Protein AF-A0A379XKY9-F1 (afdb_monomer_lite)

Organism: NCBI:txid59207

Structure (mmCIF, N/CA/C/O backbone):
data_AF-A0A379XKY9-F1
#
_entry.id   AF-A0A379XKY9-F1
#
loop_
_atom_site.group_PDB
_atom_site.id
_atom_site.type_symbol
_atom_site.label_atom_id
_atom_site.label_alt_id
_atom_site.label_comp_id
_atom_site.label_asym_id
_atom_site.label_entity_id
_atom_site.label_seq_id
_atom_site.pdbx_PDB_ins_code
_atom_site.Cartn_x
_atom_site.Cartn_y
_atom_site.Cartn_z
_atom_site.occupancy
_atom_site.B_iso_or_equiv
_atom_site.auth_seq_id
_atom_site.auth_comp_id
_atom_site.auth_asym_id
_atom_site.auth_atom_id
_atom_site.pdbx_PDB_model_num
ATOM 1 N N . MET A 1 1 ? 8.060 -4.824 -13.507 1.00 74.19 1 MET A N 1
ATOM 2 C CA . MET A 1 1 ? 9.243 -5.476 -14.111 1.00 74.19 1 MET A CA 1
ATOM 3 C C . MET A 1 1 ? 9.799 -4.694 -15.299 1.00 74.19 1 MET A C 1
ATOM 5 O O . MET A 1 1 ? 10.940 -4.265 -15.206 1.00 74.19 1 MET A O 1
ATOM 9 N N . ARG A 1 2 ? 8.998 -4.395 -16.338 1.00 81.06 2 ARG A N 1
ATOM 10 C CA . ARG A 1 2 ? 9.421 -3.592 -17.509 1.00 81.06 2 ARG A CA 1
ATOM 11 C C . ARG A 1 2 ? 10.182 -2.310 -17.149 1.00 81.06 2 ARG A C 1
ATOM 13 O O . ARG A 1 2 ? 11.320 -2.143 -17.554 1.00 81.06 2 ARG A O 1
ATOM 20 N N . GLN A 1 3 ? 9.607 -1.467 -16.288 1.00 85.75 3 GLN A N 1
ATOM 21 C CA . GLN A 1 3 ? 10.236 -0.208 -15.853 1.00 85.75 3 GLN A CA 1
ATOM 22 C C . GLN A 1 3 ? 11.631 -0.390 -15.230 1.00 85.75 3 GLN A C 1
ATOM 24 O O . GLN A 1 3 ? 12.487 0.477 -15.372 1.00 85.75 3 GLN A O 1
ATOM 29 N N . HIS A 1 4 ? 11.858 -1.498 -14.521 1.00 88.44 4 HIS A N 1
ATOM 30 C CA . HIS A 1 4 ? 13.148 -1.789 -13.902 1.00 88.44 4 HIS A CA 1
ATOM 31 C C . HIS A 1 4 ? 14.179 -2.208 -14.956 1.00 88.44 4 HIS A C 1
ATOM 33 O O . HIS A 1 4 ? 15.275 -1.656 -14.988 1.00 88.44 4 HIS A O 1
ATOM 39 N N . LEU A 1 5 ? 13.793 -3.094 -15.879 1.00 90.00 5 LEU A N 1
ATOM 40 C CA . LEU A 1 5 ? 14.640 -3.528 -16.990 1.00 90.00 5 LEU A CA 1
ATOM 41 C C . LEU A 1 5 ? 15.020 -2.359 -17.912 1.00 90.00 5 LEU A C 1
ATOM 43 O O . LEU A 1 5 ? 16.192 -2.195 -18.240 1.00 90.00 5 LEU A O 1
ATOM 47 N N . THR A 1 6 ? 14.064 -1.487 -18.250 1.00 91.81 6 THR A N 1
ATOM 48 C CA . THR A 1 6 ? 14.333 -0.273 -19.033 1.00 91.81 6 THR A CA 1
ATOM 49 C C . THR A 1 6 ? 15.354 0.628 -18.342 1.00 91.81 6 THR A C 1
ATOM 51 O O . THR A 1 6 ? 16.213 1.180 -19.022 1.00 91.81 6 THR A O 1
ATOM 54 N N . LYS A 1 7 ? 15.303 0.763 -17.007 1.00 93.12 7 LYS A N 1
ATOM 55 C CA . LYS A 1 7 ? 16.285 1.552 -16.243 1.00 93.12 7 LYS A CA 1
ATOM 56 C C . LYS A 1 7 ? 17.682 0.931 -16.279 1.00 93.12 7 LYS A C 1
ATOM 58 O O . LYS A 1 7 ? 18.636 1.660 -16.528 1.00 93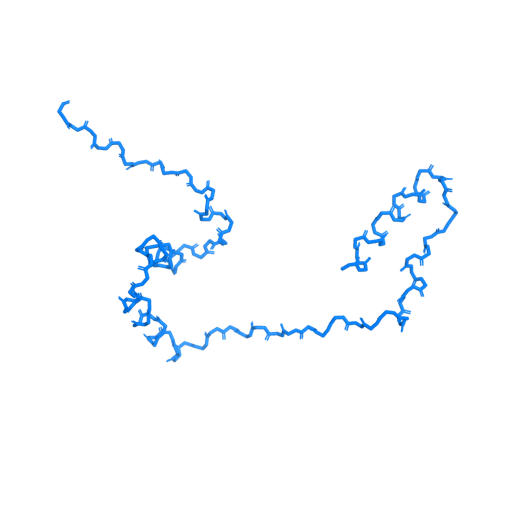.12 7 LYS A O 1
ATOM 63 N N . ILE A 1 8 ? 17.796 -0.384 -16.081 1.00 94.44 8 ILE A N 1
ATOM 64 C CA . ILE A 1 8 ? 19.083 -1.098 -16.144 1.00 94.44 8 ILE A CA 1
ATOM 65 C C . ILE A 1 8 ? 19.706 -0.955 -17.536 1.00 94.44 8 ILE A C 1
ATOM 67 O O . ILE A 1 8 ? 20.846 -0.523 -17.667 1.00 94.44 8 ILE A O 1
ATOM 71 N N . MET A 1 9 ? 18.943 -1.251 -18.587 1.00 94.75 9 MET A N 1
ATOM 72 C CA . MET A 1 9 ? 19.443 -1.181 -19.961 1.00 94.75 9 MET A CA 1
ATOM 73 C C . MET A 1 9 ? 19.757 0.259 -20.386 1.00 94.75 9 MET A C 1
ATOM 75 O O . MET A 1 9 ? 20.740 0.501 -21.079 1.00 94.75 9 MET A O 1
ATOM 79 N N . ARG A 1 10 ? 18.986 1.247 -19.912 1.00 94.31 10 ARG A N 1
ATOM 80 C CA . ARG A 1 10 ? 19.305 2.668 -20.117 1.00 94.31 10 ARG A CA 1
ATOM 81 C C . ARG A 1 10 ? 20.629 3.051 -19.462 1.00 94.31 10 ARG A C 1
ATOM 83 O O . ARG A 1 10 ? 21.395 3.796 -20.063 1.00 94.31 10 ARG A O 1
ATOM 90 N N . HIS A 1 11 ? 20.902 2.539 -18.265 1.00 95.44 11 HIS A N 1
ATOM 91 C CA . HIS A 1 11 ? 22.195 2.735 -17.621 1.00 95.44 11 HIS A CA 1
ATOM 92 C C . HIS A 1 11 ? 23.324 2.106 -18.453 1.00 95.44 11 HIS A C 1
ATOM 94 O O . HIS A 1 11 ? 24.337 2.756 -18.686 1.00 95.44 11 HIS A O 1
ATOM 100 N N . ALA A 1 12 ? 23.119 0.905 -19.003 1.00 95.19 12 ALA A N 1
ATOM 101 C CA . ALA A 1 12 ? 24.119 0.256 -19.846 1.00 95.19 12 ALA A CA 1
ATOM 102 C C . ALA A 1 12 ? 24.426 1.018 -21.151 1.00 95.19 12 ALA A C 1
ATOM 104 O O . ALA A 1 12 ? 25.583 1.069 -21.569 1.00 95.19 12 ALA A O 1
ATOM 105 N N . VAL A 1 13 ? 23.420 1.668 -21.750 1.00 95.69 13 VAL A N 1
ATOM 106 C CA . VAL A 1 13 ? 23.618 2.585 -22.888 1.00 95.69 13 VAL A CA 1
ATOM 107 C C . VAL A 1 13 ? 24.461 3.797 -22.487 1.00 95.69 13 VAL A C 1
ATOM 109 O O . VAL A 1 13 ? 25.387 4.165 -23.200 1.00 95.69 13 VAL A O 1
ATOM 112 N N . GLN A 1 14 ? 24.180 4.408 -21.330 1.00 95.19 14 GLN A N 1
ATOM 113 C CA . GLN A 1 14 ? 24.941 5.569 -20.841 1.00 95.19 14 GLN A CA 1
ATOM 114 C C . GLN A 1 14 ? 26.410 5.241 -20.552 1.00 95.19 14 GLN A C 1
ATOM 116 O O . GLN A 1 14 ? 27.265 6.104 -20.701 1.00 95.19 14 GLN A O 1
ATOM 121 N N . GLN A 1 15 ? 26.696 4.003 -20.148 1.00 95.94 15 GLN A N 1
ATOM 122 C CA . GLN A 1 15 ? 28.057 3.506 -19.936 1.00 95.94 15 GLN A CA 1
ATOM 123 C C . GLN A 1 15 ? 28.743 3.045 -21.237 1.00 95.94 15 GLN A C 1
ATOM 125 O O . GLN A 1 15 ? 29.866 2.558 -21.195 1.00 95.94 15 GLN A O 1
ATOM 130 N N . GLY A 1 16 ? 28.077 3.153 -22.394 1.00 93.19 16 GLY A N 1
ATOM 131 C CA . GLY A 1 16 ? 28.634 2.773 -23.695 1.00 93.19 16 GLY A CA 1
ATOM 132 C C . GLY A 1 16 ? 28.760 1.264 -23.936 1.00 93.19 16 GLY A C 1
ATOM 133 O O . GLY A 1 16 ? 29.287 0.864 -24.969 1.00 93.19 16 GLY A O 1
ATOM 134 N N . MET A 1 17 ? 28.258 0.416 -23.028 1.00 95.44 17 MET A N 1
ATOM 135 C CA . MET A 1 17 ? 28.309 -1.047 -23.175 1.00 95.44 17 MET A CA 1
ATOM 136 C C . MET A 1 17 ? 27.418 -1.544 -24.318 1.00 95.44 17 MET A C 1
ATOM 138 O O . MET A 1 17 ? 27.727 -2.538 -24.971 1.00 95.44 17 MET A O 1
ATOM 142 N N . ILE A 1 18 ? 26.303 -0.853 -24.562 1.00 94.00 18 ILE A N 1
ATOM 143 C CA . ILE A 1 18 ? 25.353 -1.156 -25.633 1.00 94.00 18 ILE A CA 1
ATOM 144 C C . ILE A 1 18 ? 24.934 0.138 -26.334 1.00 94.00 18 ILE A C 1
ATOM 146 O O . ILE A 1 18 ? 24.831 1.191 -25.712 1.00 94.00 18 ILE A O 1
ATOM 150 N N . LYS A 1 19 ? 24.676 0.074 -27.643 1.00 91.81 19 LYS A N 1
ATOM 151 C CA . LYS A 1 19 ? 24.331 1.260 -28.453 1.00 91.81 19 LYS A CA 1
ATOM 152 C C . LYS A 1 19 ? 22.860 1.671 -28.341 1.00 91.81 19 LYS A C 1
ATOM 154 O O . LYS A 1 19 ? 22.509 2.806 -28.642 1.00 91.81 19 LYS A O 1
ATOM 159 N N . TYR A 1 20 ? 22.002 0.743 -27.934 1.00 92.38 20 TYR A N 1
ATOM 160 C CA . TYR A 1 20 ? 20.554 0.908 -27.881 1.00 92.38 20 TYR A CA 1
ATOM 161 C C . TYR A 1 20 ? 19.970 0.085 -26.728 1.00 92.38 20 TYR A C 1
ATOM 163 O O . TYR A 1 20 ? 20.591 -0.876 -26.279 1.00 92.38 20 TYR A O 1
ATOM 171 N N . ASN A 1 21 ? 18.790 0.470 -26.236 1.00 91.62 21 ASN A N 1
ATOM 172 C CA . ASN A 1 21 ? 18.113 -0.196 -25.129 1.00 91.62 21 ASN A CA 1
ATOM 173 C C . ASN A 1 21 ? 17.064 -1.204 -25.650 1.00 91.62 21 ASN A C 1
ATOM 175 O O . ASN A 1 21 ? 15.954 -0.782 -25.977 1.00 91.62 21 ASN A O 1
ATOM 179 N N . PRO A 1 22 ? 17.352 -2.521 -25.635 1.00 88.88 22 PRO A N 1
ATOM 180 C CA . PRO A 1 22 ? 16.437 -3.548 -26.148 1.00 88.88 22 PRO A CA 1
ATOM 181 C C . PRO A 1 22 ? 15.168 -3.715 -25.299 1.00 88.88 22 PRO A C 1
ATOM 183 O O . PRO A 1 22 ? 14.227 -4.392 -25.695 1.00 88.88 22 PRO A O 1
ATOM 186 N N . ALA A 1 23 ? 15.098 -3.106 -24.108 1.00 88.56 23 ALA A N 1
ATOM 187 C CA . ALA A 1 23 ? 13.903 -3.175 -23.274 1.00 88.56 23 ALA A CA 1
ATOM 188 C C . ALA A 1 23 ? 12.720 -2.378 -23.849 1.00 88.56 23 ALA A C 1
ATOM 190 O O . ALA A 1 23 ? 11.610 -2.513 -23.334 1.00 88.56 23 ALA A O 1
ATOM 191 N N . TYR A 1 24 ? 12.949 -1.532 -24.860 1.00 87.31 24 TYR A N 1
ATOM 192 C CA . TYR A 1 24 ? 11.878 -0.854 -25.591 1.00 87.31 24 TYR A CA 1
ATOM 193 C C . TYR A 1 24 ? 11.152 -1.794 -26.557 1.00 87.31 24 TYR A C 1
ATOM 195 O O . TYR A 1 24 ? 9.937 -1.693 -26.678 1.00 87.31 24 TYR A O 1
ATOM 203 N N . ASP A 1 25 ? 11.847 -2.775 -27.135 1.00 86.00 25 ASP A N 1
ATOM 204 C CA . ASP A 1 25 ? 11.253 -3.761 -28.053 1.00 86.00 25 ASP A CA 1
ATOM 205 C C . ASP A 1 25 ? 10.323 -4.757 -27.338 1.00 86.00 25 ASP A C 1
ATOM 207 O O . ASP A 1 25 ? 9.596 -5.527 -27.959 1.00 86.00 25 ASP A O 1
ATOM 211 N N . LEU A 1 26 ? 10.325 -4.743 -26.002 1.00 81.31 26 LEU A N 1
ATOM 212 C CA . LEU A 1 26 ? 9.406 -5.525 -25.178 1.00 81.31 26 LEU A CA 1
ATOM 213 C C . LEU A 1 26 ? 8.013 -4.889 -25.069 1.00 81.31 26 LEU A C 1
ATOM 215 O O . LEU A 1 26 ? 7.120 -5.495 -24.464 1.00 81.31 26 LEU A O 1
ATOM 219 N N . ASP A 1 27 ? 7.822 -3.675 -25.596 1.00 72.88 27 ASP A N 1
ATOM 220 C CA . ASP A 1 27 ? 6.522 -3.012 -25.609 1.00 72.88 27 ASP A CA 1
ATOM 221 C C . ASP A 1 27 ? 5.576 -3.747 -26.573 1.00 72.88 27 ASP A C 1
ATOM 223 O O . ASP A 1 27 ? 5.851 -3.892 -27.759 1.00 72.88 27 ASP A O 1
ATOM 227 N N . GLY A 1 28 ? 4.487 -4.305 -26.040 1.00 69.50 28 GLY A N 1
ATOM 228 C CA . GLY A 1 28 ? 3.539 -5.141 -26.790 1.00 69.50 28 GLY A CA 1
ATOM 229 C C . GLY A 1 28 ? 3.856 -6.644 -26.824 1.00 69.50 28 GLY A C 1
ATOM 230 O O . GLY A 1 28 ? 2.931 -7.436 -26.977 1.00 69.50 28 GLY A O 1
ATOM 231 N N . VAL A 1 29 ? 5.110 -7.060 -26.599 1.00 77.44 29 VAL A N 1
ATOM 232 C CA . VAL A 1 29 ? 5.487 -8.491 -26.509 1.00 77.44 29 VAL A CA 1
ATOM 233 C C . VAL A 1 29 ? 5.158 -9.066 -25.131 1.00 77.44 29 VAL A C 1
ATOM 235 O O . VAL A 1 29 ? 4.694 -10.198 -24.998 1.00 77.44 29 VAL A O 1
ATOM 238 N N . VAL A 1 30 ? 5.382 -8.278 -24.077 1.00 72.88 30 VAL A N 1
ATOM 239 C CA . VAL A 1 30 ? 5.058 -8.680 -22.706 1.00 72.88 30 VAL A CA 1
ATOM 240 C C . VAL A 1 30 ? 3.640 -8.230 -22.384 1.00 72.88 30 VAL A C 1
ATOM 242 O O . VAL A 1 30 ? 3.354 -7.030 -22.397 1.00 72.88 30 VAL A O 1
ATOM 245 N N . ALA A 1 31 ? 2.767 -9.180 -22.034 1.00 75.44 31 ALA A N 1
ATOM 246 C CA . ALA A 1 31 ? 1.410 -8.872 -21.600 1.00 75.44 31 ALA A CA 1
ATOM 247 C C . ALA A 1 31 ? 1.438 -7.819 -20.470 1.00 75.44 31 ALA A C 1
ATOM 249 O O . ALA A 1 31 ? 2.176 -7.985 -19.486 1.00 75.44 31 ALA A O 1
ATOM 250 N N . PRO A 1 32 ? 0.677 -6.716 -20.588 1.00 72.12 32 PRO A N 1
ATOM 251 C CA . PRO A 1 32 ? 0.646 -5.704 -19.549 1.00 72.12 32 PRO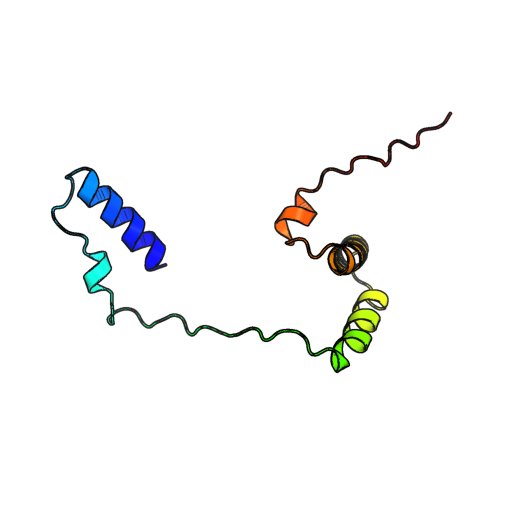 A CA 1
ATOM 252 C C . PRO A 1 32 ? 0.109 -6.317 -18.257 1.00 72.12 32 PRO A C 1
ATOM 254 O O . PRO A 1 32 ? -0.835 -7.108 -18.259 1.00 72.12 32 PRO A O 1
ATOM 257 N N . VAL A 1 33 ? 0.699 -5.925 -17.127 1.00 76.25 33 VAL A N 1
ATOM 258 C CA . VAL A 1 33 ? 0.125 -6.259 -15.823 1.00 76.25 33 VAL A CA 1
ATOM 259 C C . VAL A 1 33 ? -1.255 -5.617 -15.764 1.00 76.25 33 VAL A C 1
ATOM 261 O O . VAL A 1 33 ? -1.370 -4.396 -15.868 1.00 76.25 33 VAL A O 1
ATOM 264 N N . VAL A 1 34 ? -2.295 -6.435 -15.602 1.00 79.38 34 VAL A N 1
ATOM 265 C CA . VAL A 1 34 ? -3.660 -5.944 -15.410 1.00 79.38 34 VAL A CA 1
ATOM 266 C C . VAL A 1 34 ? -3.686 -5.137 -14.117 1.00 79.38 34 VAL A C 1
ATOM 268 O O . VAL A 1 34 ? -3.599 -5.689 -13.017 1.00 79.38 34 VAL A O 1
ATOM 271 N N . THR A 1 35 ? -3.782 -3.816 -14.247 1.00 82.19 35 THR A N 1
ATOM 272 C CA . THR A 1 35 ? -3.886 -2.922 -13.098 1.00 82.19 35 THR A CA 1
ATOM 273 C C . THR A 1 35 ? -5.205 -3.189 -12.391 1.00 82.19 35 THR A C 1
ATOM 275 O O . THR A 1 35 ? -6.280 -2.857 -12.888 1.00 82.19 35 THR A O 1
ATOM 278 N N . ARG A 1 36 ? -5.137 -3.784 -11.198 1.00 87.19 36 ARG A N 1
ATOM 279 C CA . ARG A 1 36 ? -6.289 -3.833 -10.299 1.00 87.19 36 ARG A CA 1
ATOM 280 C C . ARG A 1 36 ? -6.389 -2.501 -9.572 1.00 87.19 36 ARG A C 1
ATOM 282 O O . ARG A 1 36 ? -5.556 -2.178 -8.729 1.00 87.19 36 ARG A O 1
ATOM 289 N N . HIS A 1 37 ? -7.412 -1.726 -9.910 1.00 87.50 37 HIS A N 1
ATOM 290 C CA . HIS A 1 37 ? -7.722 -0.500 -9.190 1.00 87.50 37 HIS A CA 1
ATOM 291 C C . HIS A 1 37 ? -8.305 -0.842 -7.816 1.00 87.50 37 HIS A C 1
ATOM 293 O O . HIS A 1 37 ? -9.255 -1.617 -7.705 1.00 87.50 37 HIS A O 1
ATOM 299 N N . HIS A 1 38 ? -7.740 -0.244 -6.769 1.00 84.12 38 HIS A N 1
ATOM 300 C CA . HIS A 1 38 ? -8.263 -0.321 -5.409 1.00 84.12 38 HIS A CA 1
ATOM 301 C C . HIS A 1 38 ? -8.989 0.992 -5.098 1.00 84.12 38 HIS A C 1
ATOM 303 O O . HIS A 1 38 ? -8.334 1.963 -4.714 1.00 84.12 38 HIS A O 1
ATOM 309 N N . PRO A 1 39 ? -10.316 1.069 -5.320 1.00 89.44 39 PRO A N 1
ATOM 310 C CA . PRO A 1 39 ? -11.060 2.298 -5.090 1.00 89.44 39 PRO A CA 1
ATOM 311 C C . PRO A 1 39 ? -11.033 2.679 -3.609 1.00 89.44 39 PRO A C 1
ATOM 313 O O . PRO A 1 39 ? -10.983 1.815 -2.727 1.00 89.44 39 PRO A O 1
ATOM 316 N N . ALA A 1 40 ? -11.100 3.983 -3.346 1.00 89.19 40 ALA A N 1
ATOM 317 C CA . ALA A 1 40 ? -11.177 4.507 -1.991 1.00 89.19 40 ALA A CA 1
ATOM 318 C C . ALA A 1 40 ? -12.384 3.923 -1.239 1.00 89.19 40 ALA A C 1
ATOM 320 O O . ALA A 1 40 ? -13.434 3.639 -1.823 1.00 89.19 40 ALA A O 1
ATOM 321 N N . LEU A 1 41 ? -12.236 3.748 0.077 1.00 89.75 41 LEU A N 1
ATOM 322 C CA . LEU A 1 41 ? -13.314 3.243 0.918 1.00 89.75 41 LEU A CA 1
ATOM 323 C C . LEU A 1 41 ? -14.465 4.266 0.953 1.00 89.75 41 LEU A C 1
ATOM 325 O O . LEU A 1 41 ? -14.256 5.389 1.411 1.00 89.75 41 LEU A O 1
ATOM 329 N N . PRO A 1 42 ? -15.692 3.893 0.550 1.00 92.81 42 PRO A N 1
ATOM 330 C CA . PRO A 1 42 ? -16.839 4.785 0.666 1.00 92.81 42 PRO A CA 1
ATOM 331 C C . PRO A 1 42 ? -17.130 5.121 2.131 1.00 92.81 42 PRO A C 1
ATOM 333 O O . PRO A 1 42 ? -17.131 4.223 2.978 1.00 92.81 42 PRO A O 1
ATOM 336 N N . LEU A 1 43 ? -17.486 6.377 2.420 1.00 90.62 43 LEU A N 1
ATOM 337 C CA . LEU A 1 43 ? -17.741 6.856 3.787 1.00 90.62 43 LEU A CA 1
ATOM 338 C C . LEU A 1 43 ? -18.795 6.016 4.530 1.00 90.62 43 LEU A C 1
ATOM 340 O O . LEU A 1 43 ? -18.627 5.688 5.700 1.00 90.62 43 LEU A O 1
ATOM 344 N N . LYS A 1 44 ? -19.829 5.549 3.818 1.00 93.38 44 LYS A N 1
ATOM 345 C CA . LYS A 1 44 ? -20.879 4.662 4.356 1.00 93.38 44 LYS A CA 1
ATOM 346 C C . LYS A 1 44 ? -20.336 3.347 4.938 1.00 93.38 44 LYS A C 1
ATOM 348 O O . LYS A 1 44 ? -20.983 2.723 5.771 1.00 93.38 44 LYS A O 1
ATOM 353 N N . ARG A 1 45 ? -19.160 2.892 4.491 1.00 92.00 45 ARG A N 1
ATOM 354 C CA . ARG A 1 45 ? -18.515 1.649 4.949 1.00 92.00 45 ARG A CA 1
ATOM 355 C C . ARG A 1 45 ? -17.498 1.877 6.066 1.00 92.00 45 ARG A C 1
ATOM 357 O O . ARG A 1 45 ? -17.038 0.891 6.644 1.00 92.00 45 ARG A O 1
ATOM 364 N N . LEU A 1 46 ? -17.176 3.129 6.392 1.00 92.38 46 LEU A N 1
ATOM 365 C CA . LEU A 1 46 ? -16.236 3.472 7.457 1.00 92.38 46 LEU A CA 1
ATOM 366 C C . LEU A 1 46 ? -16.674 2.927 8.831 1.00 92.38 46 LEU A C 1
ATOM 368 O O . LEU A 1 46 ? -15.851 2.270 9.469 1.00 92.38 46 LEU A O 1
ATOM 372 N N . PRO A 1 47 ? -17.950 3.043 9.262 1.00 93.81 47 PRO A N 1
ATOM 373 C CA . PRO A 1 47 ? -18.378 2.483 10.549 1.00 93.81 47 PRO A CA 1
ATOM 374 C C . PRO A 1 47 ? -18.172 0.964 10.626 1.00 93.81 47 PRO A C 1
ATOM 376 O O . PRO A 1 47 ? -17.691 0.431 11.624 1.00 93.81 47 PRO A O 1
ATOM 379 N N . LYS A 1 48 ? -18.456 0.254 9.525 1.00 94.62 48 LYS A N 1
ATOM 380 C CA . LYS A 1 48 ? -18.242 -1.197 9.422 1.00 94.62 48 LYS A CA 1
ATOM 381 C C . LYS A 1 48 ? -16.761 -1.567 9.531 1.00 94.62 48 LYS A C 1
ATOM 383 O O . LYS A 1 48 ? -16.446 -2.606 10.105 1.00 94.62 48 LYS A O 1
ATOM 388 N N . LEU A 1 49 ? -15.862 -0.752 8.976 1.00 92.94 49 LEU A N 1
ATOM 389 C CA . LEU A 1 49 ? -14.419 -0.960 9.108 1.00 92.94 49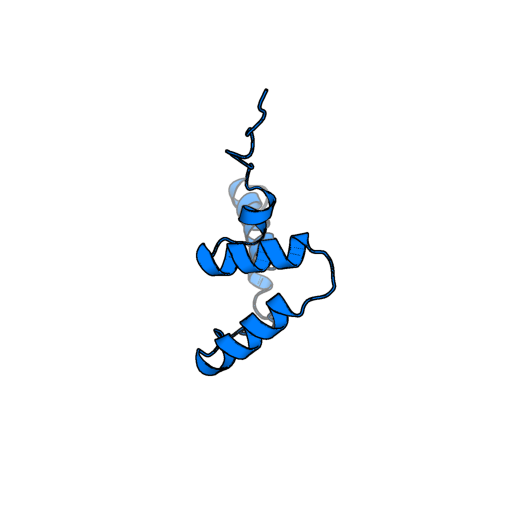 LEU A CA 1
ATOM 390 C C . LEU A 1 49 ? -13.964 -0.770 10.560 1.00 92.94 49 LEU A C 1
ATOM 392 O O . LEU A 1 49 ? -13.292 -1.648 11.095 1.00 92.94 49 LEU A O 1
ATOM 396 N N . LEU A 1 50 ? -14.377 0.323 11.205 1.00 93.00 50 LEU A N 1
ATOM 397 C CA . LEU A 1 50 ? -14.025 0.614 12.598 1.00 93.00 50 LEU A CA 1
ATOM 398 C C . LEU A 1 50 ? -14.481 -0.505 13.541 1.00 93.00 50 LEU A C 1
ATOM 400 O O . LEU A 1 50 ? -13.702 -0.968 14.372 1.00 93.00 50 LEU A O 1
ATOM 404 N N . ASN A 1 51 ? -15.699 -1.018 13.356 1.00 94.44 51 ASN A N 1
ATOM 405 C CA . ASN A 1 51 ? -16.206 -2.139 14.149 1.00 94.44 51 ASN A CA 1
ATOM 406 C 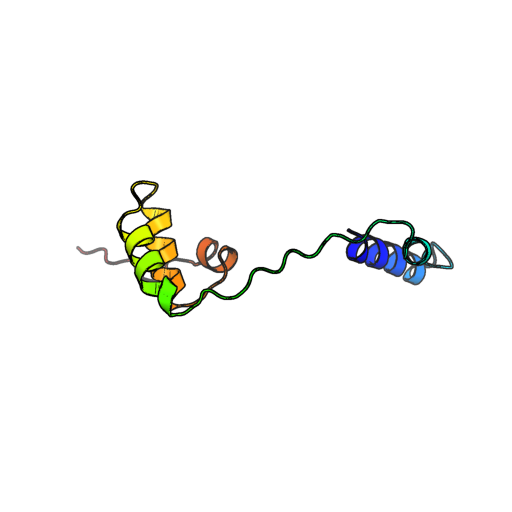C . ASN A 1 51 ? -15.387 -3.422 13.946 1.00 94.44 51 ASN A C 1
ATOM 408 O O . ASN A 1 51 ? -15.134 -4.149 14.904 1.00 94.44 51 ASN A O 1
ATOM 412 N N . LYS A 1 52 ? -14.924 -3.696 12.719 1.00 94.06 52 LYS A N 1
ATOM 413 C CA . LYS A 1 52 ? -14.051 -4.849 12.443 1.00 94.06 52 LYS A CA 1
ATOM 414 C C . LYS A 1 52 ? -12.674 -4.719 13.088 1.00 94.06 52 LYS A C 1
ATOM 416 O O . LYS A 1 52 ? -12.138 -5.727 13.530 1.00 94.06 52 LYS A O 1
ATOM 421 N N . ILE A 1 53 ? -12.116 -3.510 13.135 1.00 93.00 53 ILE A N 1
ATOM 422 C CA . ILE A 1 53 ? -10.828 -3.251 13.792 1.00 93.00 53 ILE A CA 1
ATOM 423 C C . ILE A 1 53 ? -10.969 -3.460 15.301 1.00 93.00 53 ILE A C 1
ATOM 425 O O . ILE A 1 53 ? -10.188 -4.206 15.884 1.00 93.00 53 ILE A O 1
ATOM 429 N N . LYS A 1 54 ? -12.021 -2.902 15.914 1.00 91.31 54 LYS A N 1
ATOM 430 C CA . LYS A 1 54 ? -12.304 -3.087 17.346 1.00 91.31 54 LYS A CA 1
ATOM 431 C C . LYS A 1 54 ? -12.547 -4.552 17.718 1.00 91.31 54 LYS A C 1
ATOM 433 O O . LYS A 1 54 ? -12.094 -4.998 18.764 1.00 91.31 54 LYS A O 1
ATOM 438 N N . GLY A 1 55 ? -13.242 -5.301 16.859 1.00 91.94 55 GLY A N 1
ATOM 439 C CA . GLY A 1 55 ? -13.530 -6.726 17.049 1.00 91.94 55 GLY A CA 1
ATOM 440 C C . GLY A 1 55 ? -12.411 -7.682 16.618 1.00 91.94 55 GLY A C 1
ATOM 441 O O . GLY A 1 55 ? -12.624 -8.896 16.623 1.00 91.94 55 GLY A O 1
ATOM 442 N N . TYR A 1 56 ? -11.244 -7.179 16.202 1.00 93.75 56 TYR A N 1
ATOM 443 C CA . TYR A 1 56 ? -10.135 -8.017 15.756 1.00 93.75 56 TYR A CA 1
ATOM 444 C C . TYR A 1 56 ? -9.491 -8.750 16.941 1.00 93.75 56 TYR A C 1
ATOM 446 O O . TYR A 1 56 ? -8.859 -8.134 17.793 1.00 93.75 56 TYR A O 1
ATOM 454 N N . LYS A 1 57 ? -9.622 -10.081 16.968 1.00 91.56 57 LYS A N 1
ATOM 455 C CA . LYS A 1 57 ? -9.095 -10.963 18.030 1.00 91.56 57 LYS A CA 1
ATOM 456 C C . LYS A 1 57 ? -7.672 -11.486 17.774 1.00 91.56 57 LYS A C 1
ATOM 458 O O . LYS A 1 57 ? -7.227 -12.402 18.454 1.00 91.56 57 LYS A O 1
ATOM 463 N N . GLY A 1 58 ? -6.996 -10.985 16.738 1.00 91.88 58 GLY A N 1
ATOM 464 C CA . GLY A 1 58 ? -5.630 -11.396 16.410 1.00 91.88 58 GLY A CA 1
ATOM 465 C C . GLY A 1 58 ? -4.588 -10.665 17.258 1.00 91.88 58 GLY A C 1
ATOM 466 O O . GLY A 1 58 ? -4.837 -10.286 18.397 1.00 91.88 58 GLY A O 1
ATOM 467 N N . ARG A 1 59 ? -3.401 -10.429 16.685 1.00 93.06 59 ARG A N 1
ATOM 468 C CA . ARG A 1 59 ? -2.333 -9.680 17.366 1.00 93.06 59 ARG A CA 1
ATOM 469 C C . ARG A 1 59 ? -2.800 -8.277 17.758 1.00 93.06 59 ARG A C 1
ATOM 471 O O . ARG A 1 59 ? -3.156 -7.479 16.890 1.00 93.06 59 ARG A O 1
ATOM 478 N N . GLU A 1 60 ? -2.690 -7.953 19.040 1.00 90.38 60 GLU A N 1
ATOM 479 C CA . GLU A 1 60 ? -3.049 -6.636 19.572 1.00 90.38 60 GLU A CA 1
ATOM 480 C C . GLU A 1 60 ? -2.250 -5.502 18.919 1.00 90.38 60 GLU A C 1
ATOM 482 O O . GLU A 1 60 ? -2.819 -4.473 18.561 1.00 90.38 60 GLU A O 1
ATOM 487 N N . LEU A 1 61 ? -0.965 -5.739 18.630 1.00 90.31 61 LEU A N 1
ATOM 488 C CA . LEU A 1 61 ? -0.126 -4.801 17.882 1.00 90.31 61 LEU A CA 1
ATOM 489 C C . LEU A 1 61 ? -0.755 -4.403 16.540 1.00 90.31 61 LEU A C 1
ATOM 491 O O . LEU A 1 61 ? -0.700 -3.242 16.156 1.00 90.31 61 LEU A O 1
ATOM 495 N N . THR A 1 62 ? -1.376 -5.346 15.825 1.00 90.62 62 THR A N 1
ATOM 496 C CA . THR A 1 62 ? -2.034 -5.065 14.543 1.00 90.62 62 THR A CA 1
ATOM 497 C C . THR A 1 62 ? -3.262 -4.179 14.733 1.00 90.62 62 THR A C 1
ATOM 499 O O . THR A 1 62 ? -3.469 -3.272 13.930 1.00 90.62 62 THR A O 1
ATOM 502 N N . ARG A 1 63 ? -4.042 -4.396 15.801 1.00 91.69 63 ARG A N 1
ATOM 503 C CA . ARG A 1 63 ? -5.192 -3.548 16.149 1.00 91.69 63 ARG A CA 1
ATOM 504 C C . ARG A 1 63 ? -4.744 -2.120 16.460 1.00 91.69 63 ARG A C 1
ATOM 506 O O . ARG A 1 63 ? -5.216 -1.192 15.812 1.00 91.69 63 ARG A O 1
ATOM 513 N N . LEU A 1 64 ? -3.782 -1.961 17.369 1.00 90.31 64 LEU A N 1
ATOM 514 C CA . LEU A 1 64 ? -3.249 -0.653 17.768 1.00 90.31 64 LEU A CA 1
ATOM 515 C C . LEU A 1 64 ? -2.602 0.085 16.588 1.00 90.31 64 LEU A C 1
ATOM 517 O O . LEU A 1 64 ? -2.818 1.280 16.398 1.00 90.31 64 LEU A O 1
ATOM 521 N N . ALA A 1 65 ? -1.852 -0.635 15.749 1.00 91.12 65 ALA A N 1
ATOM 522 C CA . ALA A 1 65 ? -1.259 -0.095 14.530 1.00 91.12 65 ALA A CA 1
ATOM 523 C C . ALA A 1 65 ? -2.325 0.435 13.556 1.00 91.12 65 ALA A C 1
ATOM 525 O O . ALA A 1 65 ? -2.169 1.526 13.010 1.00 91.12 65 ALA A O 1
ATOM 526 N N . LEU A 1 66 ? -3.411 -0.316 13.345 1.00 91.94 66 LEU A N 1
ATOM 527 C CA . LEU A 1 66 ? -4.537 0.096 12.500 1.00 91.94 66 LEU A CA 1
ATOM 528 C C . LEU A 1 66 ? -5.262 1.320 13.064 1.00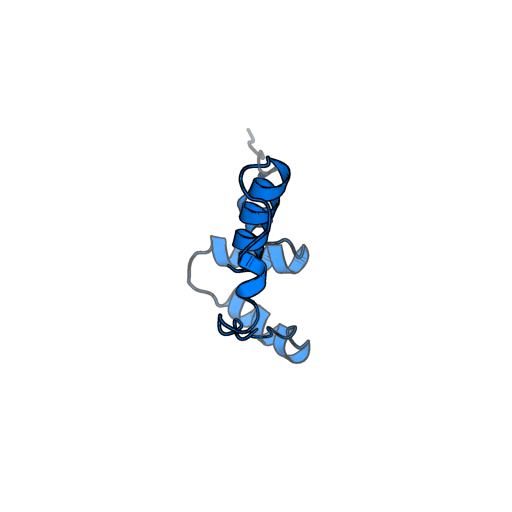 91.94 66 LEU A C 1
ATOM 530 O O . LEU A 1 66 ? -5.531 2.256 12.314 1.00 91.94 66 LEU A O 1
ATOM 534 N N . GLU A 1 67 ? -5.547 1.333 14.366 1.00 90.62 67 GLU A N 1
ATOM 535 C CA . GLU A 1 67 ? -6.192 2.466 15.037 1.00 90.62 67 GLU A CA 1
ATOM 536 C C . GLU A 1 67 ? -5.340 3.730 14.933 1.00 90.62 67 GLU A C 1
ATOM 538 O O . GLU A 1 67 ? -5.835 4.775 14.515 1.00 90.62 67 GLU A O 1
ATOM 543 N N . ARG A 1 68 ? -4.034 3.633 15.211 1.00 88.88 68 ARG A N 1
ATOM 544 C CA . ARG A 1 68 ? -3.130 4.777 15.080 1.00 88.88 68 ARG A CA 1
ATOM 545 C C . ARG A 1 68 ? -3.055 5.262 13.637 1.00 88.88 68 ARG A C 1
ATOM 547 O O . ARG A 1 68 ? -3.157 6.463 13.405 1.00 88.88 68 ARG A O 1
ATOM 554 N N . ASN A 1 69 ? -2.924 4.350 12.671 1.00 90.69 69 ASN A N 1
ATOM 555 C CA . ASN A 1 69 ? -2.831 4.703 11.256 1.00 90.69 69 ASN A CA 1
ATOM 556 C C . ASN A 1 69 ? -4.085 5.439 10.757 1.00 90.69 69 ASN A C 1
ATOM 558 O O . ASN A 1 69 ? -3.968 6.407 10.019 1.00 90.69 69 ASN A O 1
ATOM 562 N N . LEU A 1 70 ? -5.279 5.076 11.230 1.00 90.19 70 LEU A N 1
ATOM 563 C CA . LEU A 1 70 ? -6.504 5.799 10.872 1.00 90.19 70 LEU A CA 1
ATOM 564 C C . LEU A 1 70 ? -6.516 7.274 11.304 1.00 90.19 70 LEU A C 1
ATOM 566 O O . LEU A 1 70 ? -7.277 8.051 10.734 1.00 90.19 70 LEU A O 1
ATOM 570 N N . HIS A 1 71 ? -5.694 7.666 12.281 1.00 88.88 71 HIS A N 1
ATOM 571 C CA . HIS A 1 71 ? -5.573 9.058 12.716 1.00 88.88 71 HIS A CA 1
ATOM 572 C C . HIS A 1 71 ? -4.478 9.837 11.976 1.00 88.88 71 HIS A C 1
ATOM 574 O O . HIS A 1 71 ? -4.635 11.036 11.768 1.00 88.88 71 HIS A O 1
ATOM 580 N N . VAL A 1 72 ? -3.373 9.182 11.600 1.00 90.44 72 VAL A N 1
ATOM 581 C CA . VAL A 1 72 ? -2.186 9.853 11.022 1.00 90.44 72 VAL A CA 1
ATOM 582 C C . VAL A 1 72 ? -1.960 9.571 9.533 1.00 90.44 72 VAL A C 1
ATOM 584 O O . VAL A 1 72 ? -1.143 10.237 8.910 1.00 90.44 72 VAL A O 1
ATOM 587 N N . PHE A 1 73 ? -2.668 8.596 8.961 1.00 88.94 73 PHE A N 1
ATOM 588 C CA . PHE A 1 73 ? -2.606 8.186 7.552 1.00 88.94 73 PHE A CA 1
ATOM 589 C C . PHE A 1 73 ? -1.194 7.856 7.037 1.00 88.94 73 PHE A C 1
ATOM 591 O O . PHE A 1 73 ? -0.870 8.079 5.869 1.00 88.94 73 PHE A O 1
ATOM 598 N N . LEU A 1 74 ? -0.350 7.293 7.906 1.00 88.75 74 LEU A N 1
ATOM 599 C CA . LEU A 1 74 ? 1.011 6.889 7.561 1.00 88.75 74 LEU A CA 1
ATOM 600 C C . LEU A 1 74 ? 1.034 5.586 6.758 1.00 88.75 74 LEU A C 1
ATOM 602 O O . LEU A 1 74 ? 0.223 4.669 6.936 1.00 88.75 74 LEU A O 1
ATOM 606 N N . ARG A 1 75 ? 2.040 5.437 5.897 1.00 87.31 75 ARG A N 1
ATOM 607 C CA . ARG A 1 75 ? 2.255 4.165 5.197 1.00 87.31 75 ARG A CA 1
ATOM 608 C C . ARG A 1 75 ? 2.679 3.090 6.193 1.00 87.31 75 ARG A C 1
ATOM 610 O O . ARG A 1 75 ? 3.361 3.356 7.179 1.00 87.31 75 ARG A O 1
ATOM 617 N N . SER A 1 76 ? 2.352 1.828 5.912 1.00 86.25 76 SER A N 1
ATOM 618 C CA . SER A 1 76 ? 2.721 0.721 6.807 1.00 86.25 76 SER A CA 1
ATOM 619 C C . SER A 1 76 ? 4.235 0.592 7.028 1.00 86.25 76 SER A C 1
ATOM 621 O O . SER A 1 76 ? 4.645 0.105 8.074 1.00 86.25 76 SER A O 1
ATOM 623 N N . SER A 1 77 ? 5.070 0.999 6.064 1.00 87.56 77 SER A N 1
ATOM 624 C CA . SER A 1 77 ? 6.532 1.041 6.224 1.00 87.56 77 SER A CA 1
ATOM 625 C C . SER A 1 77 ? 6.981 2.114 7.212 1.00 87.56 77 SER A C 1
ATOM 627 O O . SER A 1 77 ? 7.855 1.847 8.025 1.00 87.56 77 SER A O 1
ATOM 629 N N . GLU A 1 78 ? 6.355 3.289 7.180 1.00 88.31 78 GLU A N 1
ATOM 630 C CA . GLU A 1 78 ? 6.628 4.392 8.108 1.00 88.31 78 GLU A CA 1
ATOM 631 C C . GLU A 1 78 ? 6.202 3.999 9.527 1.00 88.31 78 GLU A C 1
ATOM 633 O O . GLU A 1 78 ? 6.958 4.183 10.471 1.00 88.31 78 GLU A O 1
ATOM 638 N N . LEU A 1 79 ? 5.045 3.341 9.669 1.00 86.88 79 LEU A N 1
ATOM 639 C CA . LEU A 1 79 ? 4.564 2.850 10.961 1.00 86.88 79 LEU A CA 1
ATOM 640 C C . LEU A 1 79 ? 5.484 1.786 11.582 1.00 86.88 79 LEU A C 1
ATOM 642 O O . LEU A 1 79 ? 5.632 1.744 12.797 1.00 86.88 79 LEU A O 1
ATOM 646 N N . ARG A 1 80 ? 6.107 0.927 10.763 1.00 84.56 80 ARG A N 1
ATOM 647 C CA . ARG A 1 80 ? 7.066 -0.086 11.244 1.00 84.56 80 ARG A CA 1
ATOM 648 C C . ARG A 1 80 ? 8.418 0.500 11.644 1.00 84.56 80 ARG A C 1
ATOM 650 O O . ARG A 1 80 ? 9.100 -0.103 12.461 1.00 84.56 80 ARG A O 1
ATOM 657 N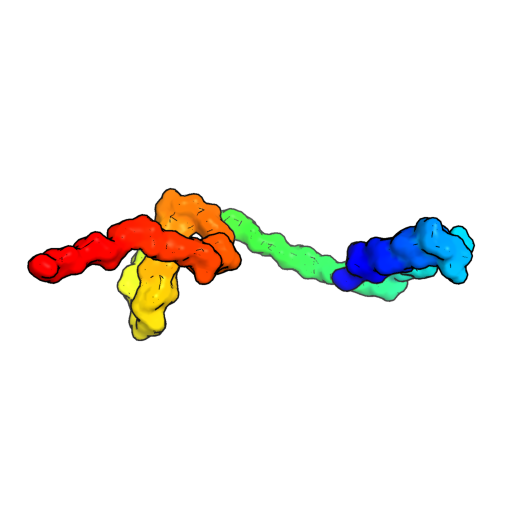 N . LEU A 1 81 ? 8.809 1.618 11.039 1.00 82.31 81 LEU A N 1
ATOM 658 C CA . LEU A 1 81 ? 10.081 2.298 11.297 1.00 82.31 81 LEU A CA 1
ATOM 659 C C . LEU A 1 81 ? 9.935 3.450 12.300 1.00 82.31 81 LEU A C 1
ATOM 661 O O . LEU A 1 81 ? 10.923 4.104 12.624 1.00 82.31 81 LEU A O 1
ATOM 665 N N . ALA A 1 82 ? 8.717 3.711 12.780 1.00 78.88 82 ALA A N 1
ATOM 666 C CA . ALA A 1 82 ? 8.461 4.736 13.770 1.00 78.88 82 ALA A CA 1
ATOM 667 C C . ALA A 1 82 ? 9.201 4.391 15.067 1.00 78.88 82 ALA A C 1
ATOM 669 O O . ALA A 1 82 ? 8.941 3.370 15.705 1.00 78.88 82 ALA A O 1
ATOM 670 N N . VAL A 1 83 ? 10.126 5.263 15.457 1.00 66.69 83 VAL A N 1
ATOM 671 C CA . VAL A 1 83 ? 10.781 5.185 16.759 1.00 66.69 83 VAL A CA 1
ATOM 672 C C . VAL A 1 83 ? 9.783 5.672 17.802 1.00 66.69 83 VAL A C 1
ATOM 674 O O . VAL A 1 83 ? 9.193 6.744 17.655 1.00 66.69 83 VAL A O 1
ATOM 677 N N . VAL A 1 84 ? 9.576 4.884 18.858 1.00 63.91 84 VAL A N 1
ATOM 678 C CA . VAL A 1 84 ? 8.776 5.313 20.008 1.00 63.91 84 VAL A CA 1
ATOM 679 C C . VAL A 1 84 ? 9.563 6.388 20.749 1.00 63.91 84 VAL A C 1
ATOM 681 O O . VAL A 1 84 ? 10.394 6.098 21.604 1.00 63.91 84 VAL A O 1
ATOM 684 N N . VAL A 1 85 ? 9.313 7.645 20.403 1.00 59.91 85 VAL A N 1
ATOM 685 C CA . VAL A 1 85 ? 9.805 8.794 21.160 1.00 59.91 85 VAL A CA 1
ATOM 686 C C . VAL A 1 85 ? 8.717 9.143 22.176 1.00 59.91 85 VAL A C 1
ATOM 688 O O . VAL A 1 85 ? 7.702 9.727 21.807 1.00 59.91 85 VAL A O 1
ATOM 691 N N . GLY A 1 86 ? 8.892 8.724 23.437 1.00 59.72 86 GLY A N 1
ATOM 692 C CA . GLY A 1 86 ? 8.046 9.195 24.546 1.00 59.72 86 GLY A CA 1
ATOM 693 C C . GLY A 1 86 ? 7.294 8.162 25.397 1.00 59.72 86 GLY A C 1
ATOM 694 O O . GLY A 1 86 ? 6.259 8.513 25.947 1.00 59.72 86 GLY A O 1
ATOM 695 N N . LEU A 1 87 ? 7.790 6.930 25.571 1.00 55.84 87 LEU A N 1
ATOM 696 C CA . LEU A 1 87 ? 7.336 6.037 26.662 1.00 55.84 87 LEU A CA 1
ATOM 697 C C . LEU A 1 87 ? 8.441 5.777 27.700 1.00 55.84 87 LEU A C 1
ATOM 699 O O . LEU A 1 87 ? 8.529 4.696 28.272 1.00 55.84 87 LEU A O 1
ATOM 703 N N . SER A 1 88 ? 9.288 6.777 27.959 1.00 48.94 88 SER A N 1
ATOM 704 C CA . SER A 1 88 ? 10.150 6.791 29.147 1.00 48.94 88 SER A CA 1
ATOM 705 C C . SER A 1 88 ? 9.443 7.539 30.277 1.00 48.94 88 SER A C 1
ATOM 707 O O . SER A 1 88 ? 9.897 8.586 30.723 1.00 48.94 88 SER A O 1
ATOM 709 N N . GLY A 1 89 ? 8.300 7.007 30.708 1.00 52.56 89 GLY A N 1
ATOM 710 C CA . GLY A 1 89 ? 7.773 7.242 32.048 1.00 52.56 89 GLY A CA 1
ATOM 711 C C . GLY A 1 89 ? 8.319 6.148 32.954 1.00 52.56 89 GLY A C 1
ATOM 712 O O . GLY A 1 89 ? 7.640 5.156 33.200 1.00 52.56 89 GLY A O 1
ATOM 713 N N . ARG A 1 90 ? 9.582 6.289 33.359 1.00 41.88 90 ARG A N 1
ATOM 714 C CA . ARG A 1 90 ? 10.178 5.514 34.445 1.00 41.88 90 ARG A CA 1
ATOM 715 C C . ARG A 1 90 ? 10.265 6.478 35.628 1.00 41.88 90 ARG A C 1
ATOM 717 O O . ARG A 1 90 ? 11.184 7.282 35.680 1.00 41.88 90 ARG A O 1
ATOM 724 N N . GLU A 1 91 ? 9.255 6.446 36.489 1.00 37.19 91 GLU A N 1
ATOM 725 C CA . GLU A 1 91 ? 9.451 6.697 37.923 1.00 37.19 91 GLU A CA 1
ATOM 726 C C . GLU A 1 91 ? 9.726 5.333 38.582 1.00 37.19 91 GLU A C 1
ATOM 728 O O . GLU A 1 91 ? 9.252 4.319 38.043 1.00 37.19 91 GLU A O 1
ATOM 733 N N . PRO A 1 92 ? 10.487 5.234 39.687 1.00 42.28 92 PRO A N 1
ATOM 734 C CA . PRO A 1 92 ? 10.872 6.270 40.657 1.00 42.28 92 PRO A CA 1
ATOM 735 C C . PRO A 1 92 ? 12.319 6.778 40.535 1.00 42.28 92 PRO A C 1
ATOM 737 O O . PRO A 1 92 ? 13.112 6.168 39.779 1.00 42.28 92 PRO A O 1
#

Sequence (92 aa):
MRQHLTKIMRHAVQQGMIKYNPAYDLDGVVAPVVTRHHPALPLKRLPKLLNKIKGYKGRELTRLALERNLHVFLRSSELRLAVVVGLSGREP

Foldseek 3Di:
DLVVLQVVQVVCCVVVVDVDRCSVVCVVVDDDDPDDDDDDDDPVCVVVVLVCLVVDPPDPVVSVLVVVCVVVVDDPVCSVVDDPDDPPPDDD

pLDDT: mean 84.74, std 12.95, range [37.19, 95.94]

Radius of gyration: 23.06 Å; chains: 1; bounding box: 50×21×69 Å

Secondary structure (DSSP, 8-state):
-HHHHHHHHHHHHHTTS-SS-GGGTTTTTSPPP-----PPPPGGGHHHHHHHHHT--S-HHHHHHHHHHHHH---HHHHHH----S------

InterPro domains:
  IPR010998 Integrase/recombinase, N-terminal [G3DSA:1.10.150.130] (1-39)
  IPR011010 DNA breaking-rejoining enzyme, catalytic core [SSF56349] (2-80)
  IPR050808 Phage Integrase [PTHR30629] (1-82)